Protein AF-A0A268S428-F1 (afdb_monomer_lite)

Sequence (159 aa):
MTTHYIELNVHLKQSEISHNGLRVLADALPLLRTNAPAFIDEKSDMSAYQAIVESSAYRHVHKYESRTHITETDRPMHMDEDETAPHIELYTKNRGVNKDDMYLVVIPAVLKDKAELNDYMFNHLKTLLIALFGDNIKINSFEGTNETPIEDLVGTMNI

Organism: Shouchella clausii (NCBI:txid79880)

Secondary structure (DSSP, 8-state):
-PPEEEEEEEEEEGGG--HHHHHHHHHHSHHHHHH-GGG--TT---GGGHHHHTSHHHHHHHHTGGGG---TTT--TT--GGGSS-EEEEEEEEETTEEEEEEEEEEEEEES-HHHHHIIIIIIIHHHHHHHH-TT-EEEEEEEETTS-STT-S-----

Structure (mmCIF, N/CA/C/O backbone):
data_AF-A0A268S428-F1
#
_entry.id   AF-A0A268S428-F1
#
loop_
_atom_site.group_PDB
_atom_site.id
_atom_site.type_symbol
_atom_site.label_atom_id
_atom_site.label_alt_id
_atom_site.label_comp_id
_atom_site.label_asym_id
_atom_site.label_entity_id
_atom_site.label_seq_id
_atom_site.pdbx_PDB_ins_code
_atom_site.Cartn_x
_atom_site.Cartn_y
_atom_site.Cartn_z
_atom_site.occupancy
_atom_site.B_iso_or_equiv
_atom_site.auth_seq_id
_atom_site.auth_comp_id
_atom_site.auth_asym_id
_atom_site.auth_atom_id
_atom_site.pdbx_PDB_model_num
ATOM 1 N N . MET A 1 1 ? 13.641 -2.566 -22.224 1.00 66.06 1 MET A N 1
ATOM 2 C CA . MET A 1 1 ? 12.578 -3.285 -21.491 1.00 66.06 1 MET A CA 1
ATOM 3 C C . MET A 1 1 ? 11.774 -2.219 -20.792 1.00 66.06 1 MET A C 1
ATOM 5 O O . MET A 1 1 ? 12.364 -1.496 -20.001 1.00 66.06 1 MET A O 1
ATOM 9 N N . THR A 1 2 ? 10.503 -2.093 -21.147 1.00 81.50 2 THR A N 1
ATOM 10 C CA . THR A 1 2 ? 9.572 -1.116 -20.576 1.00 81.50 2 THR A CA 1
ATOM 11 C C . THR A 1 2 ? 9.208 -1.533 -19.149 1.00 81.50 2 THR A C 1
ATOM 13 O O . THR A 1 2 ? 9.058 -2.728 -18.880 1.00 81.50 2 THR A O 1
ATOM 16 N N . THR A 1 3 ? 9.110 -0.576 -18.230 1.00 84.44 3 THR A N 1
ATOM 17 C CA . THR A 1 3 ? 8.587 -0.800 -16.878 1.00 84.44 3 THR A CA 1
ATOM 18 C C . THR A 1 3 ? 7.134 -0.353 -16.815 1.00 84.44 3 THR A C 1
ATOM 20 O O . THR A 1 3 ? 6.742 0.653 -17.409 1.00 84.44 3 THR A O 1
ATOM 23 N N . HIS A 1 4 ? 6.318 -1.132 -16.115 1.00 87.88 4 HIS A N 1
ATOM 24 C CA . HIS A 1 4 ? 4.924 -0.821 -15.849 1.00 87.88 4 HIS A CA 1
ATOM 25 C C . HIS A 1 4 ? 4.805 -0.189 -14.472 1.00 87.88 4 HIS A C 1
ATOM 27 O O . HIS A 1 4 ? 5.467 -0.627 -13.532 1.00 87.88 4 HIS A O 1
ATOM 33 N N . TYR A 1 5 ? 3.934 0.803 -14.369 1.00 88.38 5 TYR A N 1
ATOM 34 C CA . TYR A 1 5 ? 3.666 1.543 -13.150 1.00 88.38 5 TYR A CA 1
ATOM 35 C C . TYR A 1 5 ? 2.184 1.461 -12.808 1.00 88.38 5 TYR A C 1
ATOM 37 O O . TYR A 1 5 ? 1.330 1.574 -13.694 1.00 88.38 5 TYR A O 1
ATOM 45 N N . ILE A 1 6 ? 1.904 1.271 -11.522 1.00 89.56 6 ILE A N 1
ATOM 46 C CA . ILE A 1 6 ? 0.583 1.465 -10.936 1.00 89.56 6 ILE A CA 1
ATOM 47 C C . ILE A 1 6 ? 0.760 2.257 -9.648 1.00 89.56 6 ILE A C 1
ATOM 49 O O . ILE A 1 6 ? 1.599 1.908 -8.823 1.00 89.56 6 ILE A O 1
ATOM 53 N N . GLU A 1 7 ? -0.078 3.258 -9.435 1.00 89.75 7 GLU A N 1
ATOM 54 C CA . GLU A 1 7 ? -0.237 3.923 -8.144 1.00 89.75 7 GLU A CA 1
ATOM 55 C C . GLU A 1 7 ? -1.631 3.679 -7.594 1.00 89.75 7 GLU A C 1
ATOM 57 O O . GLU A 1 7 ? -2.613 3.756 -8.333 1.00 89.75 7 GLU A O 1
ATOM 62 N N . LEU A 1 8 ? -1.719 3.381 -6.295 1.00 91.31 8 LEU A N 1
ATOM 63 C CA . LEU A 1 8 ? -2.980 3.346 -5.565 1.00 91.31 8 LEU A CA 1
ATOM 64 C C . LEU A 1 8 ? -3.122 4.574 -4.675 1.00 91.31 8 LEU A C 1
ATOM 66 O O . LEU A 1 8 ? -2.327 4.777 -3.761 1.00 91.31 8 LEU A O 1
ATOM 70 N N . ASN A 1 9 ? -4.226 5.292 -4.878 1.00 91.06 9 ASN A N 1
ATOM 71 C CA . ASN A 1 9 ? -4.610 6.465 -4.104 1.00 91.06 9 ASN A CA 1
ATOM 72 C C . ASN A 1 9 ? -5.802 6.129 -3.217 1.00 91.06 9 ASN A C 1
ATOM 74 O O . ASN A 1 9 ? -6.956 6.079 -3.664 1.00 91.06 9 ASN A O 1
ATOM 78 N N . VAL A 1 10 ? -5.505 5.877 -1.943 1.00 92.06 10 VAL A N 1
ATOM 79 C CA . VAL A 1 10 ? -6.461 5.426 -0.932 1.00 92.06 10 VAL A CA 1
ATOM 80 C C . VAL A 1 10 ? -6.900 6.613 -0.092 1.00 92.06 10 VAL A C 1
ATOM 82 O O . VAL A 1 10 ? -6.120 7.194 0.656 1.00 92.06 10 VAL A O 1
ATOM 85 N N . HIS A 1 11 ? -8.176 6.962 -0.196 1.00 90.44 11 HIS A N 1
ATOM 86 C CA . HIS A 1 11 ? -8.752 8.060 0.564 1.00 90.44 11 HIS A CA 1
ATOM 87 C C . HIS A 1 11 ? -9.398 7.519 1.833 1.00 90.44 11 HIS A C 1
ATOM 89 O O . HIS A 1 11 ? -10.365 6.752 1.773 1.00 90.44 11 HIS A O 1
ATOM 95 N N . LEU A 1 12 ? -8.893 7.966 2.975 1.00 89.81 12 LEU A N 1
ATOM 96 C CA . LEU A 1 12 ? -9.336 7.552 4.294 1.00 89.81 12 LEU A CA 1
ATOM 97 C C . LEU A 1 12 ? -9.894 8.770 5.041 1.00 89.81 12 LEU A C 1
ATOM 99 O O . LEU A 1 12 ? -9.258 9.820 5.074 1.00 89.81 12 LEU A O 1
ATOM 103 N N . LYS A 1 13 ? -11.082 8.672 5.648 1.00 86.12 13 LYS A N 1
ATOM 104 C CA . LYS A 1 13 ? -11.610 9.782 6.462 1.00 86.12 13 LYS A CA 1
ATOM 105 C C . LYS A 1 13 ? -10.897 9.818 7.803 1.00 86.12 13 LYS A C 1
ATOM 107 O O . LYS A 1 13 ? -10.913 8.816 8.507 1.00 86.12 13 LYS A O 1
ATOM 112 N N . GLN A 1 14 ? -10.353 10.965 8.198 1.00 82.44 14 GLN A N 1
ATOM 113 C CA . GLN A 1 14 ? -9.562 11.072 9.427 1.00 82.44 14 GLN A CA 1
ATOM 114 C C . GLN A 1 14 ? -10.316 10.572 10.673 1.00 82.44 14 GLN A C 1
ATOM 116 O O . GLN A 1 14 ? -9.731 9.910 11.524 1.00 82.44 14 GLN A O 1
ATOM 121 N N . SER A 1 15 ? -11.625 10.824 10.750 1.00 80.31 15 SER A N 1
ATOM 122 C CA . SER A 1 15 ? -12.489 10.396 11.859 1.00 80.31 15 SER A CA 1
ATOM 123 C C . SER A 1 15 ? -12.754 8.887 11.931 1.00 80.31 15 SER A C 1
ATOM 125 O O . SER A 1 15 ? -13.163 8.397 12.980 1.00 80.31 15 SER A O 1
ATOM 127 N N . GLU A 1 16 ? -12.549 8.154 10.836 1.00 79.75 16 GLU A N 1
ATOM 128 C CA . GLU A 1 16 ? -12.833 6.716 10.718 1.00 79.75 16 GLU A CA 1
ATOM 129 C C . GLU A 1 16 ? -11.545 5.875 10.745 1.00 79.75 16 GLU A C 1
ATOM 131 O O . GLU A 1 16 ? -11.598 4.646 10.730 1.00 79.75 16 GLU A O 1
ATOM 136 N N . ILE A 1 17 ? -10.376 6.522 10.796 1.00 80.69 17 ILE A N 1
ATOM 137 C CA . ILE A 1 17 ? -9.082 5.848 10.732 1.00 80.69 17 ILE A CA 1
ATOM 138 C C . ILE A 1 17 ? -8.620 5.418 12.112 1.00 80.69 17 ILE A C 1
ATOM 140 O O . ILE A 1 17 ? -8.519 6.202 13.053 1.00 80.69 17 ILE A O 1
ATOM 144 N N . SER A 1 18 ? -8.216 4.156 12.192 1.00 82.69 18 SER A N 1
ATOM 145 C CA . SER A 1 18 ? -7.409 3.672 13.297 1.00 82.69 18 SER A CA 1
ATOM 146 C C . SER A 1 18 ? -5.930 3.961 13.028 1.00 82.69 18 SER A C 1
ATOM 148 O O . SER A 1 18 ? -5.374 3.464 12.045 1.00 82.69 18 SER A O 1
ATOM 150 N N . HIS A 1 19 ? -5.260 4.688 13.932 1.00 84.31 19 HIS A N 1
ATOM 151 C CA . HIS A 1 19 ? -3.794 4.831 13.907 1.00 84.31 19 HIS A CA 1
ATOM 152 C C . HIS A 1 19 ? -3.078 3.468 13.898 1.00 84.31 19 HIS A C 1
ATOM 154 O O . HIS A 1 19 ? -1.992 3.339 13.341 1.00 84.31 19 HIS A O 1
ATOM 160 N N . ASN A 1 20 ? -3.710 2.422 14.439 1.00 89.38 20 ASN A N 1
ATOM 161 C CA . ASN A 1 20 ? -3.165 1.064 14.437 1.00 89.38 20 ASN A CA 1
ATOM 162 C C . ASN A 1 20 ? -3.222 0.454 13.039 1.00 89.38 20 ASN A C 1
ATOM 164 O O . ASN A 1 20 ? -2.267 -0.192 12.634 1.00 89.38 20 ASN A O 1
ATOM 168 N N . GLY A 1 21 ? -4.288 0.712 12.275 1.00 92.00 21 GLY A N 1
ATOM 169 C CA . GLY A 1 21 ? -4.375 0.296 10.875 1.00 92.00 21 GLY A CA 1
ATOM 170 C C . GLY A 1 21 ? -3.282 0.943 10.022 1.00 92.00 21 GLY A C 1
ATOM 171 O O . GLY A 1 21 ? -2.596 0.249 9.273 1.00 92.00 21 GLY A O 1
ATOM 172 N N . LEU A 1 22 ? -3.045 2.250 10.204 1.00 91.62 22 LEU A N 1
ATOM 173 C CA . LEU A 1 22 ? -1.927 2.954 9.558 1.00 91.62 22 LEU A CA 1
ATOM 174 C C . LEU A 1 22 ? -0.570 2.385 9.981 1.00 91.62 22 LEU A C 1
ATOM 176 O O . LEU A 1 22 ? 0.310 2.203 9.143 1.00 91.62 22 LEU A O 1
ATOM 180 N N . ARG A 1 23 ? -0.409 2.042 11.261 1.00 91.81 23 ARG A N 1
ATOM 181 C CA . ARG A 1 23 ? 0.801 1.390 11.759 1.00 91.81 23 ARG A CA 1
ATOM 182 C C . ARG A 1 23 ? 1.026 0.017 11.129 1.00 91.81 23 ARG A C 1
ATOM 184 O O . ARG A 1 23 ? 2.139 -0.218 10.677 1.00 91.81 23 ARG A O 1
ATOM 191 N N . VAL A 1 24 ? 0.011 -0.855 11.054 1.00 94.00 24 VAL A N 1
ATOM 192 C CA . VAL A 1 24 ? 0.142 -2.164 10.379 1.00 94.00 24 VAL A CA 1
ATOM 193 C C . VAL A 1 24 ? 0.532 -1.968 8.919 1.00 94.00 24 VAL A C 1
ATOM 195 O O . VAL A 1 24 ? 1.395 -2.681 8.415 1.00 94.00 24 VAL A O 1
ATOM 198 N N . LEU A 1 25 ? -0.084 -1.002 8.231 1.00 95.12 25 LEU A N 1
ATOM 199 C CA . LEU A 1 25 ? 0.276 -0.699 6.849 1.00 95.12 25 LEU A CA 1
ATOM 200 C C . LEU A 1 25 ? 1.740 -0.259 6.740 1.00 95.12 25 LEU A C 1
ATOM 202 O O . LEU A 1 25 ? 2.448 -0.732 5.860 1.00 95.12 25 LEU A O 1
ATOM 206 N N . ALA A 1 26 ? 2.208 0.593 7.651 1.00 93.56 26 ALA A N 1
ATOM 207 C CA . ALA A 1 26 ? 3.594 1.045 7.688 1.00 93.56 26 ALA A CA 1
ATOM 208 C C . ALA A 1 26 ? 4.586 -0.045 8.139 1.00 93.56 26 ALA A C 1
ATOM 210 O O . ALA A 1 26 ? 5.753 0.012 7.772 1.00 93.56 26 ALA A O 1
ATOM 211 N N . ASP A 1 27 ? 4.146 -1.040 8.915 1.00 93.06 27 ASP A N 1
ATOM 212 C CA . ASP A 1 27 ? 4.926 -2.253 9.191 1.00 93.06 27 ASP A CA 1
ATOM 213 C C . ASP A 1 27 ? 5.034 -3.134 7.935 1.00 93.06 27 ASP A C 1
ATOM 215 O O . ASP A 1 27 ? 6.082 -3.727 7.695 1.00 93.06 27 ASP A O 1
ATOM 219 N N . ALA A 1 28 ? 3.982 -3.198 7.109 1.00 95.19 28 ALA A N 1
ATOM 220 C CA . ALA A 1 28 ? 4.001 -3.910 5.829 1.00 95.19 28 ALA A CA 1
ATOM 221 C C . ALA A 1 28 ? 4.791 -3.169 4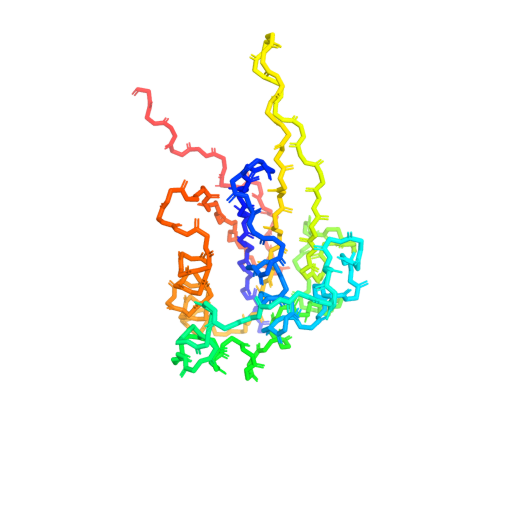.735 1.00 95.19 28 ALA A C 1
ATOM 223 O O . ALA A 1 28 ? 5.352 -3.816 3.855 1.00 95.19 28 ALA A O 1
ATOM 224 N N . LEU A 1 29 ? 4.825 -1.834 4.784 1.00 95.06 29 LEU A N 1
ATOM 225 C CA . LEU A 1 29 ? 5.508 -0.942 3.844 1.00 95.06 29 LEU A CA 1
ATOM 226 C C . LEU A 1 29 ? 6.440 0.011 4.613 1.00 95.06 29 LEU A C 1
ATOM 228 O O . LEU A 1 29 ? 6.066 1.158 4.868 1.00 95.06 29 LEU A O 1
ATOM 232 N N . PRO A 1 30 ? 7.656 -0.423 4.989 1.00 91.81 30 PRO A N 1
ATOM 233 C CA . PRO A 1 30 ? 8.533 0.336 5.884 1.00 91.81 30 PRO A CA 1
ATOM 234 C C . PRO A 1 30 ? 8.871 1.757 5.413 1.00 91.81 30 PRO A C 1
ATOM 236 O O . PRO A 1 30 ? 9.035 2.650 6.243 1.00 91.81 30 PRO A O 1
ATOM 239 N N . LEU A 1 31 ? 8.925 2.010 4.100 1.00 91.19 31 LEU A N 1
ATOM 240 C CA . LEU A 1 31 ? 9.129 3.364 3.568 1.00 91.19 31 LEU A CA 1
ATOM 241 C C . LEU A 1 31 ? 8.006 4.334 3.951 1.00 91.19 31 LEU A C 1
ATOM 243 O O . LEU A 1 31 ? 8.281 5.503 4.214 1.00 91.19 31 LEU A O 1
ATOM 247 N N . LEU A 1 32 ? 6.772 3.846 4.100 1.00 91.31 32 LEU A N 1
ATOM 248 C CA . LEU A 1 32 ? 5.662 4.652 4.603 1.00 91.31 32 LEU A CA 1
ATOM 249 C C . LEU A 1 32 ? 5.949 5.155 6.025 1.00 91.31 32 LEU A C 1
ATOM 251 O O . LEU A 1 32 ? 5.588 6.279 6.364 1.00 91.31 32 LEU A O 1
ATOM 255 N N . ARG A 1 33 ? 6.650 4.363 6.852 1.00 88.94 33 ARG A N 1
ATOM 256 C CA . ARG A 1 33 ? 7.077 4.795 8.191 1.00 88.94 33 ARG A CA 1
ATOM 257 C C . ARG A 1 33 ? 8.091 5.924 8.144 1.00 88.94 33 ARG A C 1
ATOM 259 O O . ARG A 1 33 ? 7.993 6.855 8.939 1.00 88.94 33 ARG A O 1
ATOM 266 N N . THR A 1 34 ? 9.046 5.836 7.228 1.00 88.38 34 THR A N 1
ATOM 267 C CA . THR A 1 34 ? 10.067 6.870 7.045 1.00 88.38 34 THR A CA 1
ATOM 268 C C . THR A 1 34 ? 9.462 8.168 6.511 1.00 88.38 34 THR A C 1
ATOM 270 O O . THR A 1 34 ? 9.839 9.242 6.972 1.00 88.38 34 THR A O 1
ATOM 273 N N . ASN A 1 35 ? 8.498 8.073 5.593 1.00 88.38 35 ASN A N 1
ATOM 274 C CA . ASN A 1 35 ? 7.932 9.232 4.900 1.00 88.38 35 ASN A CA 1
ATOM 275 C C . ASN A 1 35 ? 6.751 9.873 5.643 1.00 88.38 35 ASN A C 1
ATOM 277 O O . ASN A 1 35 ? 6.492 11.062 5.479 1.00 88.38 35 ASN A O 1
ATOM 281 N N . ALA A 1 36 ? 6.050 9.115 6.490 1.00 85.50 36 ALA A N 1
ATOM 282 C CA . ALA A 1 36 ? 4.889 9.584 7.244 1.00 85.50 36 ALA A CA 1
ATOM 283 C C . ALA A 1 36 ? 4.989 9.297 8.763 1.00 85.50 36 ALA A C 1
ATOM 285 O O . ALA A 1 36 ? 4.024 8.812 9.363 1.00 85.50 36 ALA A O 1
ATOM 286 N N . PRO A 1 37 ? 6.111 9.624 9.441 1.00 85.31 37 PRO A N 1
ATOM 287 C CA . PRO A 1 37 ? 6.321 9.258 10.845 1.00 85.31 37 PRO A CA 1
ATOM 288 C C . PRO A 1 37 ? 5.312 9.925 11.790 1.00 85.31 37 PRO A C 1
ATOM 290 O O . PRO A 1 37 ? 4.950 9.355 12.814 1.00 85.31 37 PRO A O 1
ATOM 293 N N . ALA A 1 38 ? 4.810 11.112 11.432 1.00 84.38 38 ALA A N 1
ATOM 294 C CA . ALA A 1 38 ? 3.834 11.856 12.229 1.00 84.38 38 ALA A CA 1
ATOM 295 C C . ALA A 1 38 ? 2.465 11.158 12.351 1.00 84.38 38 ALA A C 1
ATOM 297 O O . ALA A 1 38 ? 1.679 11.509 13.228 1.00 84.38 38 ALA A O 1
ATOM 298 N N . PHE A 1 39 ? 2.177 10.180 11.487 1.00 79.06 39 PHE A N 1
ATOM 299 C CA . PHE A 1 39 ? 0.890 9.482 11.423 1.00 79.06 39 PHE A CA 1
ATOM 300 C C . PHE A 1 39 ? 0.907 8.118 12.129 1.00 79.06 39 PHE A C 1
ATOM 302 O O . PHE A 1 39 ? -0.105 7.414 12.140 1.00 79.06 39 PHE A O 1
ATOM 309 N N . ILE A 1 40 ? 2.048 7.729 12.711 1.00 82.19 40 ILE A N 1
ATOM 310 C CA . ILE A 1 40 ? 2.273 6.395 13.268 1.00 82.19 40 ILE A CA 1
ATOM 311 C C . ILE A 1 40 ? 2.514 6.506 14.772 1.00 82.19 40 ILE A C 1
ATOM 313 O O . ILE A 1 40 ? 3.500 7.085 15.220 1.00 82.19 40 ILE A O 1
ATOM 317 N N . ASP A 1 41 ? 1.623 5.904 15.558 1.00 78.50 41 ASP A N 1
ATOM 318 C CA . ASP A 1 41 ? 1.784 5.788 17.008 1.00 78.50 41 ASP A CA 1
ATOM 319 C C . ASP A 1 41 ? 2.424 4.439 17.375 1.00 78.50 41 ASP A C 1
ATOM 321 O O . ASP A 1 41 ? 1.791 3.384 17.301 1.00 78.50 41 ASP A O 1
ATOM 325 N N . GLU A 1 42 ? 3.688 4.461 17.800 1.00 71.56 42 GLU A N 1
ATOM 326 C CA . GLU A 1 42 ? 4.446 3.255 18.161 1.00 71.56 42 GLU A CA 1
ATOM 327 C C . GLU A 1 42 ? 3.962 2.567 19.451 1.00 71.56 42 GLU A C 1
ATOM 329 O O . GLU A 1 42 ? 4.329 1.415 19.713 1.00 71.56 42 GLU A O 1
ATOM 334 N N . LYS A 1 43 ? 3.136 3.235 20.267 1.00 76.12 43 LYS A N 1
ATOM 335 C CA . LYS A 1 43 ? 2.723 2.746 21.596 1.00 76.12 43 LYS A CA 1
ATOM 336 C C . LYS A 1 43 ? 1.363 2.052 21.615 1.00 76.12 43 LYS A C 1
ATOM 338 O O . LYS A 1 43 ? 0.872 1.704 22.687 1.00 76.12 43 LYS A O 1
ATOM 343 N N . SER A 1 44 ? 0.752 1.841 20.457 1.00 75.62 44 SER A N 1
ATOM 344 C CA . SER A 1 44 ? -0.616 1.343 20.379 1.00 75.62 44 SER A CA 1
ATOM 345 C C . SER A 1 44 ? -0.770 -0.183 20.505 1.00 75.62 44 SER A C 1
ATOM 347 O O . SER A 1 44 ? 0.143 -0.942 20.173 1.00 75.62 44 SER A O 1
ATOM 349 N N . ASP A 1 45 ? -1.940 -0.632 20.988 1.00 82.75 45 ASP A N 1
ATOM 350 C CA . ASP A 1 45 ? -2.312 -2.055 21.084 1.00 82.75 45 ASP A CA 1
ATOM 351 C C . ASP A 1 45 ? -2.722 -2.628 19.716 1.00 82.75 45 ASP A C 1
ATOM 353 O O . ASP A 1 45 ? -3.703 -2.204 19.104 1.00 82.75 45 ASP A O 1
ATOM 357 N N . MET A 1 46 ? -1.979 -3.633 19.254 1.00 86.56 46 MET A N 1
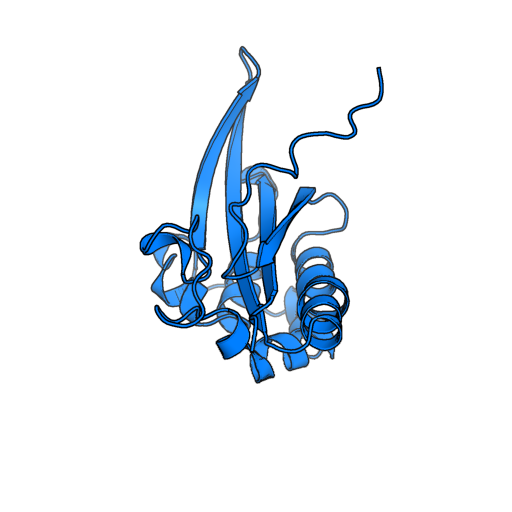ATOM 358 C CA . MET A 1 46 ? -2.134 -4.250 17.934 1.00 86.56 46 MET A CA 1
ATOM 359 C C . MET A 1 46 ? -2.930 -5.561 17.964 1.00 86.56 46 MET A C 1
ATOM 361 O O . MET A 1 46 ? -3.081 -6.201 16.924 1.00 86.56 46 MET A O 1
ATOM 365 N N . SER A 1 47 ? -3.453 -5.967 19.126 1.00 88.69 47 SER A N 1
ATOM 366 C CA . SER A 1 47 ? -4.157 -7.244 19.312 1.00 88.69 47 SER A CA 1
ATOM 367 C C . SER A 1 47 ? -5.295 -7.463 18.302 1.00 88.69 47 SER A C 1
ATOM 369 O O . SER A 1 47 ? -5.408 -8.540 17.716 1.00 88.69 47 SER A O 1
ATOM 371 N N . ALA A 1 48 ? -6.073 -6.417 18.003 1.00 88.56 48 ALA A N 1
ATOM 372 C CA . ALA A 1 48 ? -7.168 -6.457 17.029 1.00 88.56 48 ALA A CA 1
ATOM 373 C C . ALA A 1 48 ? -6.721 -6.731 15.576 1.00 88.56 48 ALA A C 1
ATOM 375 O O . ALA A 1 48 ? -7.539 -7.127 14.749 1.00 88.56 48 ALA A O 1
ATOM 376 N N . TYR A 1 49 ? -5.435 -6.547 15.260 1.00 93.19 49 TYR A N 1
ATOM 377 C CA . TYR A 1 49 ? -4.880 -6.676 13.910 1.00 93.19 49 TYR A CA 1
ATOM 378 C C . TYR A 1 49 ? -4.068 -7.956 13.704 1.00 93.19 49 TYR A C 1
ATOM 380 O O . TYR A 1 49 ? -3.578 -8.198 12.600 1.00 93.19 49 TYR A O 1
ATOM 388 N N . GLN A 1 50 ? -3.930 -8.803 14.727 1.00 94.38 50 GLN A N 1
ATOM 389 C CA . GLN A 1 50 ? -3.068 -9.982 14.658 1.00 94.38 50 GLN A CA 1
ATOM 390 C C . GLN A 1 50 ? -3.443 -10.925 13.502 1.00 94.38 50 GLN A C 1
ATOM 392 O O . GLN A 1 50 ? -2.571 -11.360 12.752 1.00 94.38 50 GLN A O 1
ATOM 397 N N . ALA A 1 51 ? -4.740 -11.155 13.279 1.00 96.12 51 ALA A N 1
ATOM 398 C CA . ALA A 1 51 ? -5.216 -11.964 12.154 1.00 96.12 51 ALA A CA 1
ATOM 399 C C . ALA A 1 51 ? -4.826 -11.374 10.782 1.00 96.12 51 ALA A C 1
ATOM 401 O O . ALA A 1 51 ? -4.577 -12.117 9.833 1.00 96.12 51 ALA A O 1
ATOM 402 N N . ILE A 1 52 ? -4.740 -10.044 10.676 1.00 96.56 52 ILE A N 1
ATOM 403 C CA . ILE A 1 52 ? -4.332 -9.351 9.448 1.00 96.56 52 ILE A CA 1
ATOM 404 C C . ILE A 1 52 ? -2.825 -9.505 9.239 1.00 96.56 52 ILE A C 1
ATOM 406 O O . ILE A 1 52 ? -2.407 -9.869 8.142 1.00 96.56 52 ILE A O 1
ATOM 410 N N . VAL A 1 53 ? -2.015 -9.313 10.283 1.00 95.62 53 VAL A N 1
ATOM 411 C CA . VAL A 1 53 ? -0.550 -9.499 10.234 1.00 95.62 53 VAL A CA 1
ATOM 412 C C . VAL A 1 53 ? -0.178 -10.943 9.868 1.00 95.62 53 VAL A C 1
ATOM 414 O O . VAL A 1 53 ? 0.797 -11.201 9.160 1.00 95.62 53 VAL A O 1
ATOM 417 N N . GLU A 1 54 ? -0.980 -11.914 10.297 1.00 95.19 54 GLU A N 1
ATOM 418 C CA . GLU A 1 54 ? -0.776 -13.326 9.971 1.00 95.19 54 GLU A CA 1
ATOM 419 C C . GLU A 1 54 ? -1.287 -13.721 8.571 1.00 95.19 54 GLU A C 1
ATOM 421 O O . GLU A 1 54 ? -0.978 -14.822 8.104 1.00 95.19 54 GLU A O 1
ATOM 426 N N . SER A 1 55 ? -2.013 -12.836 7.881 1.00 97.25 55 SER A N 1
ATOM 427 C CA . SER A 1 55 ? -2.619 -13.113 6.575 1.00 97.25 55 SER A CA 1
ATOM 428 C C . SER A 1 55 ? -1.593 -13.278 5.446 1.00 97.25 55 SER A C 1
ATOM 430 O O . SER A 1 55 ? -0.482 -12.741 5.472 1.00 97.25 55 SER A O 1
ATOM 432 N N . SER A 1 56 ? -1.985 -14.006 4.396 1.00 96.94 56 SER A N 1
ATOM 433 C CA . SER A 1 56 ? -1.167 -14.165 3.186 1.00 96.94 56 SER A CA 1
ATOM 434 C C . SER A 1 56 ? -0.930 -12.836 2.466 1.00 96.94 56 SER A C 1
ATOM 436 O O . SER A 1 56 ? 0.173 -12.611 1.975 1.00 96.94 56 SER A O 1
ATOM 438 N N . ALA A 1 57 ? -1.933 -11.952 2.440 1.00 96.56 57 ALA A N 1
ATOM 439 C CA . ALA A 1 57 ? -1.835 -10.630 1.832 1.00 96.56 57 ALA A CA 1
ATOM 440 C C . ALA A 1 57 ? -0.762 -9.779 2.522 1.00 96.56 57 ALA A C 1
ATOM 442 O O . ALA A 1 57 ? 0.149 -9.304 1.849 1.00 96.56 57 ALA A O 1
ATOM 443 N N . TYR A 1 58 ? -0.803 -9.674 3.857 1.00 97.62 58 TYR A N 1
ATOM 444 C CA . TYR A 1 58 ? 0.210 -8.945 4.626 1.00 97.62 58 TYR A CA 1
ATOM 445 C C . TYR A 1 58 ? 1.617 -9.484 4.357 1.00 97.62 58 TYR A C 1
ATOM 447 O O . TYR A 1 58 ? 2.520 -8.732 3.997 1.00 97.62 58 TYR A O 1
ATOM 455 N N . ARG A 1 59 ? 1.806 -10.805 4.477 1.00 97.25 59 ARG A N 1
ATOM 456 C CA . ARG A 1 59 ? 3.119 -11.435 4.271 1.00 97.25 59 ARG A CA 1
ATOM 457 C C . ARG A 1 59 ? 3.648 -11.219 2.857 1.00 97.25 59 ARG A C 1
ATOM 459 O O . ARG A 1 59 ? 4.853 -11.063 2.693 1.00 97.25 59 ARG A O 1
ATOM 466 N N . HIS A 1 60 ? 2.773 -11.232 1.851 1.00 97.38 60 HIS A N 1
ATOM 467 C CA . HIS A 1 60 ? 3.164 -10.984 0.468 1.00 97.38 60 HIS A CA 1
ATOM 468 C C . HIS A 1 60 ? 3.590 -9.525 0.270 1.00 97.38 60 HIS A C 1
ATOM 470 O O . HIS A 1 60 ? 4.670 -9.295 -0.265 1.00 97.38 60 HIS A O 1
ATOM 476 N N . VAL A 1 61 ? 2.790 -8.562 0.745 1.00 96.88 61 VAL A N 1
ATOM 477 C CA . VAL A 1 61 ? 3.129 -7.129 0.680 1.00 96.88 61 VAL A CA 1
ATOM 478 C C . VAL A 1 61 ? 4.467 -6.872 1.368 1.00 96.88 61 VAL A C 1
ATOM 480 O O . VAL A 1 61 ? 5.390 -6.389 0.729 1.00 96.88 61 VAL A O 1
ATOM 483 N N . HIS A 1 62 ? 4.619 -7.319 2.615 1.00 96.50 62 HIS A N 1
ATOM 484 C CA . HIS A 1 62 ? 5.850 -7.140 3.383 1.00 96.50 62 HIS A CA 1
ATOM 485 C C . HIS A 1 62 ? 7.073 -7.793 2.723 1.00 96.50 62 HIS A C 1
ATOM 487 O O . HIS A 1 62 ? 8.160 -7.226 2.708 1.00 96.50 62 HIS A O 1
ATOM 493 N N . LYS A 1 63 ? 6.920 -8.991 2.142 1.00 96.31 63 LYS A N 1
ATOM 494 C CA . LYS A 1 63 ? 8.025 -9.684 1.460 1.00 96.31 63 LYS A CA 1
ATOM 495 C C . LYS A 1 63 ? 8.521 -8.927 0.224 1.00 96.31 63 LYS A C 1
ATOM 497 O O . LYS A 1 63 ? 9.700 -9.036 -0.108 1.00 96.31 63 LYS A O 1
ATOM 502 N N . TYR A 1 64 ? 7.631 -8.226 -0.471 1.00 94.44 64 TYR A N 1
ATOM 503 C CA . TYR A 1 64 ? 7.937 -7.542 -1.725 1.00 94.44 64 TYR A CA 1
ATOM 504 C C . TYR A 1 64 ? 7.741 -6.025 -1.628 1.00 94.44 64 TYR A C 1
ATOM 506 O O . TYR A 1 64 ? 7.464 -5.380 -2.636 1.00 94.44 64 TYR A O 1
ATOM 514 N N . GLU A 1 65 ? 7.913 -5.458 -0.432 1.00 92.00 65 GLU A N 1
ATOM 515 C CA . GLU A 1 65 ? 7.720 -4.027 -0.164 1.00 92.00 65 GLU A CA 1
ATOM 516 C C . GLU A 1 65 ? 8.602 -3.145 -1.055 1.00 92.00 65 GLU A C 1
ATOM 518 O O . GLU A 1 65 ? 8.152 -2.105 -1.534 1.00 92.00 65 GLU A O 1
ATOM 523 N N . SER A 1 66 ? 9.796 -3.633 -1.408 1.00 88.88 66 SER A N 1
ATOM 524 C CA . SER A 1 66 ? 10.748 -2.944 -2.281 1.00 88.88 66 SER A CA 1
ATOM 525 C C . SER A 1 66 ? 10.197 -2.621 -3.673 1.00 88.88 66 SER A C 1
ATOM 527 O O . SER A 1 66 ? 10.730 -1.744 -4.344 1.00 88.88 66 SER A O 1
ATOM 529 N N . ARG A 1 67 ? 9.103 -3.267 -4.104 1.00 90.12 67 ARG A N 1
ATOM 530 C CA . ARG A 1 67 ? 8.374 -2.930 -5.343 1.00 90.12 67 ARG A CA 1
ATOM 531 C C . ARG A 1 67 ? 7.747 -1.540 -5.309 1.00 90.12 67 ARG A C 1
ATOM 533 O O . ARG A 1 67 ? 7.428 -0.997 -6.362 1.00 90.12 67 ARG A O 1
ATOM 540 N N . THR A 1 68 ? 7.552 -1.001 -4.110 1.00 89.06 68 THR A N 1
ATOM 541 C CA . THR A 1 68 ? 7.017 0.343 -3.881 1.00 89.06 68 THR A CA 1
ATOM 542 C C . THR A 1 68 ? 8.098 1.419 -3.814 1.00 89.06 68 THR A C 1
ATOM 544 O O . THR A 1 68 ? 7.782 2.595 -3.695 1.00 89.06 68 THR A O 1
ATOM 547 N N . HIS A 1 69 ? 9.372 1.034 -3.933 1.00 89.25 69 HIS A N 1
ATOM 548 C CA . HIS A 1 69 ? 10.493 1.958 -4.028 1.00 89.25 69 HIS A CA 1
ATOM 549 C C . HIS A 1 69 ? 10.886 2.142 -5.494 1.00 89.25 69 HIS A C 1
ATOM 551 O O . HIS A 1 69 ? 11.516 1.272 -6.099 1.00 89.25 69 HIS A O 1
ATOM 557 N N . ILE A 1 70 ? 10.510 3.278 -6.073 1.00 86.56 70 ILE A N 1
ATOM 558 C CA . ILE A 1 70 ? 10.789 3.580 -7.474 1.00 86.56 70 ILE A CA 1
ATOM 559 C C . ILE A 1 70 ? 12.158 4.243 -7.584 1.00 86.56 70 ILE A C 1
ATOM 561 O O . ILE A 1 70 ? 12.419 5.282 -6.986 1.00 86.56 70 ILE A O 1
ATOM 565 N N . THR A 1 71 ? 13.042 3.637 -8.373 1.00 82.56 71 THR A N 1
ATOM 566 C CA . THR A 1 71 ? 14.347 4.225 -8.691 1.00 82.56 71 THR A CA 1
ATOM 567 C C . THR A 1 71 ? 14.221 5.245 -9.821 1.00 82.56 71 THR A C 1
ATOM 569 O O . THR A 1 71 ? 13.316 5.146 -10.649 1.00 82.56 71 THR A O 1
ATOM 572 N N . GLU A 1 72 ? 15.177 6.172 -9.938 1.00 75.62 72 GLU A N 1
ATOM 573 C CA . GLU A 1 72 ? 15.220 7.140 -11.049 1.00 75.62 72 GLU A CA 1
ATOM 574 C C . GLU A 1 72 ? 15.135 6.477 -12.434 1.00 75.62 72 GLU A C 1
ATOM 576 O O . GLU A 1 72 ? 14.538 7.036 -13.350 1.00 75.62 72 GLU A O 1
ATOM 581 N N . THR A 1 73 ? 15.705 5.276 -12.593 1.00 76.69 73 THR A N 1
ATOM 582 C CA . THR A 1 73 ? 15.711 4.539 -13.867 1.00 76.69 73 THR A CA 1
ATOM 583 C C . THR A 1 73 ? 14.389 3.857 -14.195 1.00 76.69 73 THR A C 1
ATOM 585 O O . THR A 1 73 ? 14.111 3.595 -15.365 1.00 76.69 73 THR A O 1
ATOM 588 N N . ASP A 1 74 ? 13.595 3.547 -13.172 1.00 77.88 74 ASP A N 1
ATOM 589 C CA . ASP A 1 74 ? 12.307 2.866 -13.304 1.00 77.88 74 ASP A CA 1
ATOM 590 C C . ASP A 1 74 ? 11.128 3.852 -13.266 1.00 77.88 74 ASP A C 1
ATOM 592 O O . ASP A 1 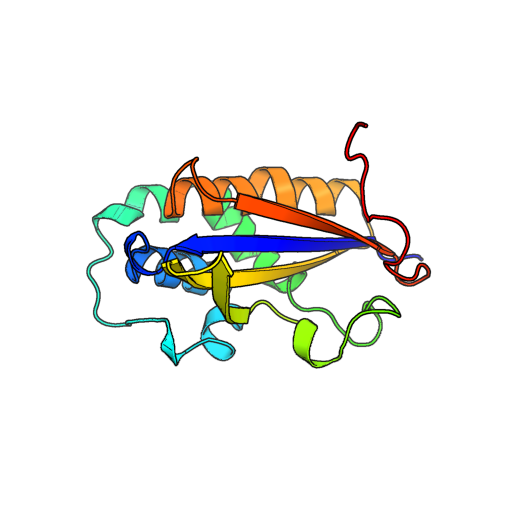74 ? 9.994 3.472 -13.576 1.00 77.88 74 ASP A O 1
ATOM 596 N N . ARG A 1 75 ? 11.409 5.111 -12.905 1.00 75.75 75 ARG A N 1
ATOM 597 C CA . ARG A 1 75 ? 10.443 6.189 -12.734 1.00 75.75 75 ARG A CA 1
ATOM 598 C C . ARG A 1 75 ? 9.726 6.528 -14.045 1.00 75.75 75 ARG A C 1
ATOM 600 O O . ARG A 1 75 ? 10.381 6.783 -15.060 1.00 75.75 75 ARG A O 1
ATOM 607 N N . PRO A 1 76 ? 8.387 6.585 -14.037 1.00 74.50 76 PRO A N 1
ATOM 608 C CA . PRO A 1 76 ? 7.638 7.117 -15.160 1.00 74.50 76 PRO A CA 1
ATOM 609 C C . PRO A 1 76 ? 7.951 8.587 -15.444 1.00 74.50 76 PRO A C 1
ATOM 611 O O . PRO A 1 76 ? 8.129 9.374 -14.525 1.00 74.50 76 PRO A O 1
ATOM 614 N N . MET A 1 77 ? 7.967 8.988 -16.718 1.00 72.38 77 MET A N 1
ATOM 615 C CA . MET A 1 77 ? 8.374 10.349 -17.116 1.00 72.38 77 MET A CA 1
ATOM 616 C C . MET A 1 77 ? 7.533 11.487 -16.513 1.00 72.38 77 MET A C 1
ATOM 618 O O . MET A 1 77 ? 7.987 12.625 -16.499 1.00 72.38 77 MET A O 1
ATOM 622 N N . HIS A 1 78 ? 6.308 11.200 -16.082 1.00 68.25 78 HIS A N 1
ATOM 623 C CA . HIS A 1 78 ? 5.358 12.173 -15.536 1.00 68.25 78 HIS A CA 1
ATOM 624 C C . HIS A 1 78 ? 5.367 12.234 -14.002 1.00 68.25 78 HIS A C 1
ATOM 626 O O . HIS A 1 78 ? 4.591 12.993 -13.441 1.00 68.25 78 HIS A O 1
ATOM 632 N N . MET A 1 79 ? 6.159 11.384 -13.349 1.00 73.69 79 MET A N 1
ATOM 633 C CA . MET A 1 79 ? 6.166 11.228 -11.901 1.00 73.69 79 MET A CA 1
ATOM 634 C C . MET A 1 79 ? 7.195 12.171 -11.275 1.00 73.69 79 MET A C 1
ATOM 636 O O . MET A 1 79 ? 8.377 12.146 -11.656 1.00 73.69 79 MET A O 1
ATOM 640 N N . ASP A 1 80 ? 6.766 12.967 -10.299 1.00 70.38 80 ASP A N 1
ATOM 641 C CA . ASP A 1 80 ? 7.663 13.874 -9.582 1.00 70.38 80 ASP A CA 1
ATOM 642 C C . ASP A 1 80 ? 8.633 13.083 -8.674 1.00 70.38 80 ASP A C 1
ATOM 644 O O . ASP A 1 80 ? 8.462 11.890 -8.410 1.00 70.38 80 ASP A O 1
ATOM 648 N N . GLU A 1 81 ? 9.759 13.692 -8.280 1.00 67.44 81 GLU A N 1
ATOM 649 C CA . GLU A 1 81 ? 10.811 12.979 -7.524 1.00 67.44 81 GLU A CA 1
ATOM 650 C C . GLU A 1 81 ? 10.349 12.547 -6.125 1.00 67.44 81 GLU A C 1
ATOM 652 O O . GLU A 1 81 ? 10.780 11.510 -5.613 1.00 67.44 81 GLU A O 1
ATOM 657 N N . ASP A 1 82 ? 9.455 13.320 -5.519 1.00 67.69 82 ASP A N 1
ATOM 658 C CA . ASP A 1 82 ? 8.891 13.102 -4.190 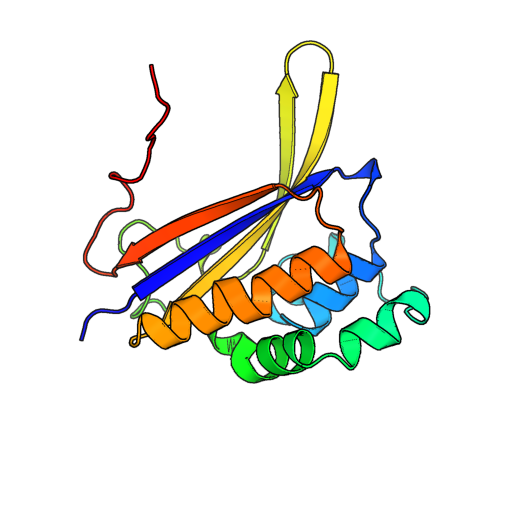1.00 67.69 82 ASP A CA 1
ATOM 659 C C . ASP A 1 82 ? 7.789 12.035 -4.155 1.00 67.69 82 ASP A C 1
ATOM 661 O O . ASP A 1 82 ? 7.513 11.476 -3.093 1.00 67.69 82 ASP A O 1
ATOM 665 N N . GLU A 1 83 ? 7.240 11.649 -5.305 1.00 74.25 83 GLU A N 1
ATOM 666 C CA . GLU A 1 83 ? 6.213 10.608 -5.390 1.00 74.25 83 GLU A CA 1
ATOM 667 C C . GLU A 1 83 ? 6.811 9.187 -5.382 1.00 74.25 83 GLU A C 1
ATOM 669 O O . GLU A 1 83 ? 6.080 8.201 -5.333 1.00 74.25 83 GLU A O 1
ATOM 674 N N . THR A 1 84 ? 8.140 9.037 -5.443 1.00 84.81 84 THR A N 1
ATOM 675 C CA . THR A 1 84 ? 8.849 7.763 -5.715 1.00 84.81 84 THR A CA 1
ATOM 676 C C . THR A 1 84 ? 8.730 6.682 -4.632 1.00 84.81 84 THR A C 1
ATOM 678 O O . THR A 1 84 ? 9.246 5.570 -4.795 1.00 84.81 84 THR A O 1
ATOM 681 N N . ALA A 1 85 ? 8.042 6.976 -3.532 1.00 89.88 85 ALA A N 1
ATOM 682 C CA . ALA A 1 85 ? 7.835 6.066 -2.419 1.00 89.88 85 ALA A CA 1
ATOM 683 C C . ALA A 1 85 ? 6.450 6.264 -1.776 1.00 89.88 85 ALA A C 1
ATOM 685 O O . ALA A 1 85 ? 5.841 7.331 -1.911 1.00 89.88 85 ALA A O 1
ATOM 686 N N . PRO A 1 86 ? 5.951 5.268 -1.018 1.00 92.88 86 PRO A N 1
ATOM 687 C CA . PRO A 1 86 ? 4.688 5.397 -0.311 1.00 92.88 86 PRO A CA 1
ATOM 688 C C . PRO A 1 86 ? 4.712 6.560 0.679 1.00 92.88 86 PRO A C 1
ATOM 690 O O . PRO A 1 86 ? 5.681 6.724 1.428 1.00 92.88 86 PRO A O 1
ATOM 693 N N . HIS A 1 87 ? 3.633 7.334 0.721 1.00 91.81 87 HIS A N 1
ATOM 694 C CA . HIS A 1 87 ? 3.503 8.485 1.613 1.00 91.81 87 HIS A CA 1
ATOM 695 C C . HIS A 1 87 ? 2.038 8.738 2.008 1.00 91.81 87 HIS A C 1
ATOM 697 O O . HIS A 1 87 ? 1.109 8.105 1.498 1.00 91.81 87 HIS A O 1
ATOM 703 N N . ILE A 1 88 ? 1.840 9.625 2.988 1.00 90.19 88 ILE A N 1
ATOM 704 C CA . ILE A 1 88 ? 0.519 10.029 3.481 1.00 90.19 88 ILE A CA 1
ATOM 705 C C . ILE A 1 88 ? 0.423 11.547 3.436 1.00 90.19 88 ILE A C 1
ATOM 707 O O . ILE A 1 88 ? 1.253 12.237 4.028 1.00 90.19 88 ILE A O 1
ATOM 711 N N . GLU A 1 89 ? -0.631 12.051 2.808 1.00 87.19 89 GLU A N 1
ATOM 712 C CA . GLU A 1 89 ? -0.921 13.477 2.723 1.00 87.19 89 GLU A CA 1
ATOM 713 C C . GLU A 1 89 ? -2.214 13.841 3.450 1.00 87.19 89 GLU A C 1
ATOM 715 O O . GLU A 1 89 ? -3.177 13.068 3.510 1.00 87.19 89 GLU A O 1
ATOM 720 N N . LEU A 1 90 ? -2.258 15.070 3.966 1.00 83.44 90 LEU A N 1
ATOM 721 C CA . LEU A 1 90 ? -3.491 15.693 4.431 1.00 83.44 90 LEU A CA 1
ATOM 722 C C . LEU A 1 90 ? -4.266 16.226 3.227 1.00 83.44 90 LEU A C 1
ATOM 724 O O . LEU A 1 90 ? -3.892 17.227 2.619 1.00 83.44 90 LEU A O 1
ATOM 728 N N . TYR A 1 91 ? -5.382 15.577 2.920 1.00 76.00 91 TYR A N 1
ATOM 729 C CA . TYR A 1 91 ? -6.282 15.970 1.849 1.00 76.00 91 TYR A CA 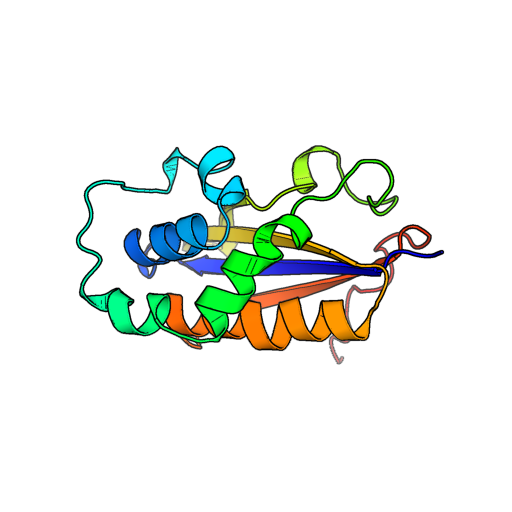1
ATOM 730 C C . TYR A 1 91 ? -7.559 16.573 2.439 1.00 76.00 91 TYR A C 1
ATOM 732 O O . TYR A 1 91 ? -8.444 15.865 2.922 1.00 76.00 91 TYR A O 1
ATOM 740 N N . THR A 1 92 ? -7.698 17.898 2.385 1.00 69.12 92 THR A N 1
ATOM 741 C CA . THR A 1 92 ? -8.957 18.550 2.767 1.00 69.12 92 THR A CA 1
ATOM 742 C C . THR A 1 92 ? -9.903 18.567 1.574 1.00 69.12 92 THR A C 1
ATOM 744 O O . THR A 1 92 ? -9.743 19.347 0.628 1.00 69.12 92 THR A O 1
ATOM 747 N N . LYS A 1 93 ? -10.950 17.741 1.624 1.00 63.72 93 LYS A N 1
ATOM 748 C CA . LYS A 1 93 ? -11.978 17.754 0.585 1.00 63.72 93 LYS A CA 1
ATOM 749 C C . LYS A 1 93 ? -12.964 18.890 0.842 1.00 63.72 93 LYS A C 1
ATOM 751 O O . LYS A 1 93 ? -13.898 18.756 1.628 1.00 63.72 93 LYS A O 1
ATOM 756 N N . ASN A 1 94 ? -12.808 20.004 0.131 1.00 55.97 94 ASN A N 1
ATOM 757 C CA . ASN A 1 94 ? -13.776 21.099 0.189 1.00 55.97 94 ASN A CA 1
ATOM 758 C C . ASN A 1 94 ? -15.030 20.755 -0.635 1.00 55.97 94 ASN A C 1
ATOM 760 O O . ASN A 1 94 ? -15.055 20.927 -1.854 1.00 55.97 94 ASN A O 1
ATOM 764 N N . ARG A 1 95 ? -16.101 20.291 0.022 1.00 53.75 95 ARG A N 1
ATOM 765 C CA . ARG A 1 95 ? -17.456 20.224 -0.560 1.00 53.75 95 ARG A CA 1
ATOM 766 C C . ARG A 1 95 ? -18.358 21.265 0.109 1.00 53.75 95 ARG A C 1
ATOM 768 O O . ARG A 1 95 ? -19.254 20.937 0.882 1.00 53.75 95 ARG A O 1
ATOM 775 N N . GLY A 1 96 ? -18.124 22.539 -0.201 1.00 62.50 96 GLY A N 1
ATOM 776 C CA . GLY A 1 96 ? -18.910 23.645 0.356 1.00 62.50 96 GLY A CA 1
ATOM 777 C C . GLY A 1 96 ? -18.639 23.864 1.849 1.00 62.50 96 GLY A C 1
ATOM 778 O O . GLY A 1 96 ? -17.502 24.125 2.226 1.00 62.50 96 GLY A O 1
ATOM 779 N N . VAL A 1 97 ? -19.681 23.798 2.689 1.00 56.09 97 VAL A N 1
ATOM 780 C CA . VAL A 1 97 ? -19.616 24.114 4.137 1.00 56.09 97 VAL A CA 1
ATOM 781 C C . VAL A 1 97 ? -19.034 22.963 4.972 1.00 56.09 97 VAL A C 1
ATOM 783 O O . VAL A 1 97 ? -18.531 23.198 6.068 1.00 56.09 97 VAL A O 1
ATOM 786 N N . ASN A 1 98 ? -19.045 21.734 4.449 1.00 53.03 98 ASN A N 1
ATOM 787 C CA . ASN A 1 98 ? -18.461 20.580 5.126 1.00 53.03 98 ASN A CA 1
ATOM 788 C C . ASN A 1 98 ? -17.029 20.371 4.632 1.00 53.03 98 ASN A C 1
ATOM 790 O O . ASN A 1 98 ? -16.797 20.085 3.452 1.00 53.03 98 ASN A O 1
ATOM 794 N N . LYS A 1 99 ? -16.080 20.538 5.554 1.00 59.16 99 LYS A N 1
ATOM 795 C CA . LYS A 1 99 ? -14.696 20.110 5.384 1.00 59.16 99 LYS A CA 1
ATOM 796 C C . LYS A 1 99 ? -14.573 18.738 6.020 1.00 59.16 99 LYS A C 1
ATOM 798 O O . LYS A 1 99 ? -14.646 18.626 7.239 1.00 59.16 99 LYS A O 1
ATOM 803 N N . ASP A 1 100 ? -14.424 17.724 5.182 1.00 66.44 100 ASP A N 1
ATOM 804 C CA . ASP A 1 100 ? -14.002 16.414 5.652 1.00 66.44 100 ASP A CA 1
ATOM 805 C C . ASP A 1 100 ? -12.482 16.370 5.510 1.00 66.44 100 ASP A C 1
ATOM 807 O O . ASP A 1 100 ? -11.957 16.378 4.389 1.00 66.44 100 ASP A O 1
ATOM 811 N N . ASP A 1 101 ? -11.783 16.368 6.642 1.00 79.25 101 ASP A N 1
ATOM 812 C CA . ASP A 1 101 ? -10.350 16.107 6.660 1.00 79.25 101 ASP A CA 1
ATOM 813 C C . ASP A 1 101 ? -10.130 14.625 6.347 1.00 79.25 101 ASP A C 1
ATOM 815 O O . ASP A 1 101 ? -10.668 13.717 6.996 1.00 79.25 101 ASP A O 1
ATOM 819 N N . MET A 1 102 ? -9.382 14.377 5.278 1.00 85.12 102 MET A N 1
ATOM 820 C CA . MET A 1 102 ? -9.049 13.043 4.810 1.00 85.12 102 MET A CA 1
ATOM 821 C C . MET A 1 102 ? -7.538 12.864 4.820 1.00 85.12 102 MET A C 1
ATOM 823 O O . MET A 1 102 ? -6.778 13.812 4.632 1.00 85.12 102 MET A O 1
ATOM 827 N N . TYR A 1 103 ? -7.107 11.624 4.996 1.00 88.38 103 TYR A N 1
ATOM 828 C CA . TYR A 1 103 ? -5.766 11.212 4.625 1.00 88.38 103 TYR A CA 1
ATOM 829 C C . TYR A 1 103 ? -5.813 10.595 3.233 1.00 88.38 103 TYR A C 1
ATOM 831 O O . TYR A 1 103 ? -6.687 9.773 2.936 1.00 88.38 103 TYR A O 1
ATOM 839 N N . LEU A 1 104 ? -4.878 11.004 2.386 1.00 90.38 104 LEU A N 1
ATOM 840 C CA . LEU A 1 104 ? -4.582 10.342 1.129 1.00 90.38 104 LEU A CA 1
ATOM 841 C C . LEU A 1 104 ? -3.333 9.493 1.347 1.00 90.38 104 LEU A C 1
ATOM 843 O O . LEU A 1 104 ? -2.266 10.029 1.621 1.00 90.38 104 LEU A O 1
ATOM 847 N N . VAL A 1 105 ? -3.478 8.174 1.267 1.00 92.06 105 VAL A N 1
ATOM 848 C CA . VAL A 1 105 ? -2.336 7.256 1.251 1.00 92.06 105 VAL A CA 1
ATOM 849 C C . VAL A 1 105 ? -2.029 6.939 -0.203 1.00 92.06 105 VAL A C 1
ATOM 851 O O . VAL A 1 105 ? -2.871 6.354 -0.893 1.00 92.06 105 VAL A O 1
ATOM 854 N N . VAL A 1 106 ? -0.841 7.335 -0.645 1.00 92.00 106 VAL A N 1
ATOM 855 C CA . VAL A 1 106 ? -0.334 7.109 -1.999 1.00 92.00 106 VAL A CA 1
ATOM 856 C C . VAL A 1 106 ? 0.656 5.959 -1.939 1.00 92.00 106 VAL A C 1
ATOM 858 O O . VAL A 1 106 ? 1.588 5.973 -1.132 1.00 92.00 106 VAL A O 1
ATOM 861 N N . ILE A 1 107 ? 0.427 4.923 -2.746 1.00 94.12 107 ILE A N 1
ATOM 862 C CA . ILE A 1 107 ? 1.295 3.744 -2.802 1.00 94.12 107 ILE A CA 1
ATOM 863 C C . ILE A 1 107 ? 1.638 3.459 -4.263 1.00 94.12 107 ILE A C 1
ATOM 865 O O . ILE A 1 107 ? 0.831 2.840 -4.967 1.00 94.12 107 ILE A O 1
ATOM 869 N N . PRO A 1 108 ? 2.817 3.893 -4.726 1.00 92.44 108 PRO A N 1
ATOM 870 C CA . PRO A 1 108 ? 3.283 3.589 -6.065 1.00 92.44 108 PRO A CA 1
ATOM 871 C C . PRO A 1 108 ? 3.891 2.180 -6.117 1.00 92.44 108 PRO A C 1
ATOM 873 O O . PRO A 1 108 ? 4.345 1.644 -5.104 1.00 92.44 108 PRO A O 1
ATOM 876 N N . ALA A 1 109 ? 3.922 1.565 -7.299 1.00 91.06 109 ALA A N 1
ATOM 877 C CA . ALA A 1 109 ? 4.677 0.344 -7.557 1.00 91.06 109 ALA A CA 1
ATOM 878 C C . ALA A 1 109 ? 5.122 0.249 -9.019 1.00 91.06 109 ALA A C 1
ATOM 880 O O . ALA A 1 109 ? 4.361 0.580 -9.933 1.00 91.06 109 ALA A O 1
ATOM 881 N N . VAL A 1 110 ? 6.336 -0.268 -9.240 1.00 88.25 110 VAL A N 1
ATOM 882 C CA . VAL A 1 110 ? 6.888 -0.498 -10.583 1.00 88.25 110 VAL A CA 1
ATOM 883 C C . VAL A 1 110 ? 7.424 -1.913 -10.742 1.00 88.25 110 VAL A C 1
ATOM 885 O O . VAL A 1 110 ? 8.186 -2.408 -9.914 1.00 88.25 110 VAL A O 1
ATOM 888 N N . LEU A 1 111 ? 7.062 -2.558 -11.854 1.00 88.50 111 LEU A N 1
ATOM 889 C CA . LEU A 1 111 ? 7.605 -3.853 -12.261 1.00 88.50 111 LEU A CA 1
ATOM 890 C C . LEU A 1 111 ? 7.713 -3.971 -13.782 1.00 88.50 111 LEU A C 1
ATOM 892 O O . LEU A 1 111 ? 6.951 -3.376 -14.539 1.00 88.50 111 LEU A O 1
ATOM 896 N N . LYS A 1 112 ? 8.642 -4.813 -14.242 1.00 88.06 112 LYS A N 1
ATOM 897 C CA . LYS A 1 112 ? 8.765 -5.174 -15.665 1.00 88.06 112 LYS A CA 1
ATOM 898 C C . LYS A 1 112 ? 7.657 -6.115 -16.133 1.00 88.06 112 LYS A C 1
ATOM 900 O O . LYS A 1 112 ? 7.299 -6.088 -17.303 1.00 88.06 112 LYS A O 1
ATOM 905 N N . ASP A 1 113 ? 7.135 -6.953 -15.240 1.00 91.25 113 ASP A N 1
ATOM 906 C CA . ASP A 1 113 ? 6.027 -7.856 -15.539 1.00 91.25 113 ASP A CA 1
ATOM 907 C C . ASP A 1 113 ? 4.702 -7.219 -15.095 1.00 91.25 113 ASP A C 1
ATOM 909 O O . ASP A 1 113 ? 4.456 -7.018 -13.902 1.00 91.25 113 ASP A O 1
ATOM 913 N N . LYS A 1 114 ? 3.837 -6.900 -16.067 1.00 89.50 114 LYS A N 1
ATOM 914 C CA . LYS A 1 114 ? 2.516 -6.313 -15.807 1.00 89.50 114 LYS A CA 1
ATOM 915 C C . LYS A 1 114 ? 1.605 -7.254 -15.010 1.00 89.50 114 LYS A C 1
ATOM 917 O O . LYS A 1 114 ? 0.795 -6.771 -14.221 1.00 89.50 114 LYS A O 1
ATOM 922 N N . ALA A 1 115 ? 1.687 -8.568 -15.207 1.00 91.69 115 ALA A N 1
ATOM 923 C CA . ALA A 1 115 ? 0.852 -9.519 -14.480 1.00 91.69 115 ALA A CA 1
ATOM 924 C C . ALA A 1 115 ? 1.252 -9.575 -13.001 1.00 91.69 115 ALA A C 1
ATOM 926 O O . ALA A 1 115 ? 0.381 -9.493 -12.137 1.00 91.69 115 ALA A O 1
ATOM 927 N N . GLU A 1 116 ? 2.556 -9.613 -12.708 1.00 93.62 116 GLU A N 1
ATOM 928 C CA . GLU A 1 116 ? 3.044 -9.547 -11.323 1.00 93.62 116 GLU A CA 1
ATOM 929 C C . GLU A 1 116 ? 2.696 -8.217 -10.643 1.00 93.62 116 GLU A C 1
ATOM 931 O O . GLU A 1 116 ? 2.377 -8.198 -9.453 1.00 93.62 116 GLU A O 1
ATOM 936 N N . LEU A 1 117 ? 2.718 -7.107 -11.390 1.00 91.75 117 LEU A N 1
ATOM 937 C CA . LEU A 1 117 ? 2.315 -5.796 -10.876 1.00 91.75 117 LEU A CA 1
ATOM 938 C C . LEU A 1 117 ? 0.844 -5.763 -10.482 1.00 91.75 117 LEU A C 1
ATOM 940 O O . LEU A 1 117 ? 0.505 -5.322 -9.386 1.00 91.75 117 LEU A O 1
ATOM 944 N N . ASN A 1 118 ? -0.024 -6.273 -11.354 1.00 92.00 118 ASN A N 1
ATOM 945 C CA . ASN A 1 118 ? -1.453 -6.354 -11.077 1.00 92.00 118 ASN A CA 1
ATOM 946 C C . ASN A 1 118 ? -1.757 -7.273 -9.891 1.00 92.00 118 ASN A C 1
ATOM 948 O O . ASN A 1 118 ? -2.580 -6.922 -9.048 1.00 92.00 118 ASN A O 1
ATOM 952 N N . ASP A 1 119 ? -1.085 -8.422 -9.800 1.00 93.69 119 ASP A N 1
ATOM 953 C CA . ASP A 1 119 ? -1.247 -9.350 -8.679 1.00 93.69 119 ASP A CA 1
ATOM 954 C C . ASP A 1 119 ? -0.842 -8.696 -7.349 1.00 93.69 119 ASP A C 1
ATOM 956 O O . ASP A 1 119 ? -1.615 -8.677 -6.386 1.00 93.69 119 ASP A O 1
ATOM 960 N N . TYR A 1 120 ? 0.324 -8.047 -7.317 1.00 95.25 120 TYR A N 1
ATOM 961 C CA . TYR A 1 120 ? 0.783 -7.320 -6.138 1.00 95.25 120 TYR A CA 1
ATOM 962 C C . TYR A 1 120 ? -0.194 -6.210 -5.724 1.00 95.25 120 TYR A C 1
ATOM 964 O O . TYR A 1 120 ? -0.617 -6.164 -4.566 1.00 95.25 120 TYR A O 1
ATOM 972 N N . MET A 1 121 ? -0.594 -5.345 -6.661 1.00 93.75 121 MET A N 1
ATOM 973 C CA . MET A 1 121 ? -1.406 -4.164 -6.353 1.00 93.75 121 MET A CA 1
ATOM 974 C C . MET A 1 121 ? -2.856 -4.515 -6.014 1.00 93.75 121 MET A C 1
ATOM 976 O O . MET A 1 121 ? -3.405 -4.020 -5.027 1.00 93.75 121 MET A O 1
ATOM 980 N N . PHE A 1 122 ? -3.491 -5.390 -6.792 1.00 93.06 122 PHE A N 1
ATOM 981 C CA . PHE A 1 122 ? -4.934 -5.606 -6.697 1.00 93.06 122 PHE A CA 1
ATOM 982 C C . PHE A 1 122 ? -5.337 -6.873 -5.941 1.00 93.06 122 PHE A C 1
ATOM 984 O O . PHE A 1 122 ? -6.417 -6.871 -5.350 1.00 93.06 122 PHE A O 1
ATOM 991 N N . ASN A 1 123 ? -4.494 -7.911 -5.885 1.00 93.44 123 ASN A N 1
ATOM 992 C CA . ASN A 1 123 ? -4.807 -9.123 -5.116 1.00 93.44 123 ASN A CA 1
ATOM 993 C C . ASN A 1 123 ? -4.226 -9.077 -3.702 1.00 93.44 123 ASN A C 1
ATOM 995 O O . ASN A 1 123 ? -4.865 -9.560 -2.764 1.00 93.44 123 ASN A O 1
ATOM 999 N N . HIS A 1 124 ? -3.044 -8.486 -3.522 1.00 96.75 124 HIS A N 1
ATOM 1000 C CA . HIS A 1 124 ? -2.376 -8.452 -2.221 1.00 96.75 124 HIS A CA 1
ATOM 1001 C C . HIS A 1 124 ? -2.538 -7.110 -1.503 1.00 96.75 124 HIS A C 1
ATOM 1003 O O . HIS A 1 124 ? -3.134 -7.073 -0.424 1.00 96.75 124 HIS A O 1
ATOM 1009 N N . LEU A 1 125 ? -2.078 -6.008 -2.096 1.00 96.12 125 LEU A N 1
ATOM 1010 C CA . LEU A 1 125 ? -2.096 -4.697 -1.446 1.00 96.12 125 LEU A CA 1
ATOM 1011 C C . LEU A 1 125 ? -3.522 -4.182 -1.217 1.00 96.12 125 LEU A C 1
ATOM 1013 O O . LEU A 1 125 ? -3.872 -3.831 -0.092 1.00 96.12 125 LEU A O 1
ATOM 1017 N N . LYS A 1 126 ? -4.383 -4.204 -2.240 1.00 94.81 126 LYS A N 1
ATOM 1018 C CA . LYS A 1 126 ? -5.797 -3.824 -2.092 1.00 94.81 126 LYS A CA 1
ATOM 1019 C C . LYS A 1 126 ? -6.524 -4.656 -1.031 1.00 94.81 126 LYS A C 1
ATOM 1021 O O . LYS A 1 126 ? -7.271 -4.097 -0.233 1.00 94.81 126 LYS A O 1
ATOM 1026 N N . THR A 1 127 ? -6.285 -5.967 -0.988 1.00 95.81 127 THR A N 1
ATOM 1027 C CA . THR A 1 127 ? -6.868 -6.856 0.032 1.00 95.81 127 THR A CA 1
ATOM 1028 C C . THR A 1 127 ? -6.412 -6.471 1.436 1.00 95.81 127 THR A C 1
ATOM 1030 O O . THR A 1 127 ? -7.231 -6.424 2.351 1.00 95.81 127 THR A O 1
ATOM 1033 N N . LEU A 1 128 ? -5.127 -6.145 1.612 1.00 96.69 128 LEU A N 1
ATOM 1034 C CA . LEU A 1 128 ? -4.607 -5.651 2.885 1.00 96.69 128 LEU A CA 1
ATOM 1035 C C . LEU A 1 128 ? -5.272 -4.324 3.285 1.00 96.69 128 LEU A C 1
ATOM 1037 O O . LEU A 1 128 ? -5.727 -4.194 4.416 1.00 96.69 128 LEU A O 1
ATOM 1041 N N . LEU A 1 129 ? -5.378 -3.363 2.364 1.00 95.62 129 LEU A N 1
ATOM 1042 C CA . LEU A 1 129 ? -6.009 -2.062 2.618 1.00 95.62 129 LEU A CA 1
ATOM 1043 C C . LEU A 1 129 ? -7.471 -2.210 3.060 1.00 95.62 129 LEU A C 1
ATOM 1045 O O . LEU A 1 129 ? -7.887 -1.595 4.040 1.00 95.62 129 LEU A O 1
ATOM 1049 N N . ILE A 1 130 ? -8.231 -3.068 2.380 1.00 94.31 130 ILE A N 1
ATOM 1050 C CA . ILE A 1 130 ? -9.619 -3.377 2.740 1.00 94.31 130 ILE A CA 1
ATOM 1051 C C . ILE A 1 130 ? -9.694 -4.042 4.118 1.00 94.31 130 ILE A C 1
ATOM 1053 O O . ILE A 1 130 ? -10.535 -3.672 4.932 1.00 94.31 130 ILE A O 1
ATOM 1057 N N . ALA A 1 131 ? -8.803 -4.988 4.423 1.00 94.50 131 ALA A N 1
ATOM 1058 C CA . ALA A 1 131 ? -8.783 -5.633 5.734 1.00 94.50 131 ALA A CA 1
ATOM 1059 C C . ALA A 1 131 ? -8.474 -4.642 6.871 1.00 94.50 131 ALA A C 1
ATOM 1061 O O . ALA A 1 131 ? -9.021 -4.775 7.964 1.00 94.50 131 ALA A O 1
ATOM 1062 N N . LEU A 1 132 ? -7.614 -3.651 6.619 1.00 93.88 132 LEU A N 1
ATOM 1063 C CA . LEU A 1 132 ? -7.203 -2.654 7.609 1.00 93.88 132 LEU A CA 1
ATOM 1064 C C . LEU A 1 132 ? -8.241 -1.555 7.843 1.00 93.88 132 LEU A C 1
ATOM 1066 O O . LEU A 1 132 ? -8.394 -1.099 8.975 1.00 93.88 132 LEU A O 1
ATOM 1070 N N . PHE A 1 133 ? -8.923 -1.109 6.789 1.00 92.38 133 PHE A N 1
ATOM 1071 C CA . PHE A 1 133 ? -9.745 0.107 6.825 1.00 92.38 133 PHE A CA 1
ATOM 1072 C C . PHE A 1 133 ? -11.213 -0.123 6.423 1.00 92.38 133 PHE A C 1
ATOM 1074 O O . PHE A 1 133 ? -12.015 0.810 6.446 1.00 92.38 133 PHE A O 1
ATOM 1081 N N . GLY A 1 134 ? -11.581 -1.363 6.096 1.00 90.06 134 GLY A N 1
ATOM 1082 C CA . GLY A 1 134 ? -12.918 -1.771 5.672 1.00 90.06 134 GLY A CA 1
ATOM 1083 C C . GLY A 1 134 ? -13.192 -1.562 4.179 1.00 90.06 134 GLY A C 1
ATOM 1084 O O . GLY A 1 134 ? -12.451 -0.890 3.465 1.00 90.06 134 GLY A O 1
ATOM 1085 N N . ASP A 1 135 ? -14.312 -2.111 3.704 1.00 85.75 135 ASP A N 1
ATOM 1086 C CA . ASP A 1 135 ? -14.713 -2.077 2.285 1.00 85.75 135 ASP A CA 1
ATOM 1087 C C . ASP A 1 135 ? -15.147 -0.688 1.784 1.00 85.75 135 ASP A C 1
ATOM 1089 O O . ASP A 1 135 ? -15.247 -0.453 0.581 1.00 85.75 135 ASP A O 1
ATOM 1093 N N . ASN A 1 136 ? -15.416 0.250 2.696 1.00 81.00 136 ASN A N 1
ATOM 1094 C CA . ASN A 1 136 ? -15.936 1.581 2.363 1.00 81.00 136 ASN A CA 1
ATOM 1095 C C . ASN A 1 136 ? -14.849 2.578 1.922 1.00 81.00 136 ASN A C 1
ATOM 1097 O O . ASN A 1 136 ? -15.157 3.747 1.668 1.00 81.00 136 ASN A O 1
ATOM 1101 N N . ILE A 1 137 ? -13.587 2.151 1.839 1.00 85.06 137 ILE A N 1
ATOM 1102 C CA . ILE A 1 137 ? -12.489 3.007 1.388 1.00 85.06 137 ILE A CA 1
ATOM 1103 C C . ILE A 1 137 ? -12.565 3.275 -0.113 1.00 85.06 137 ILE A C 1
ATOM 1105 O O . ILE A 1 137 ? -12.870 2.398 -0.922 1.00 85.06 137 ILE A O 1
ATOM 1109 N N . LYS A 1 138 ? -12.239 4.508 -0.507 1.00 85.88 138 LYS A N 1
ATOM 1110 C CA . LYS A 1 138 ? -12.143 4.864 -1.921 1.00 85.88 138 LYS A CA 1
ATOM 1111 C C . LYS A 1 138 ? -10.703 4.683 -2.388 1.00 85.88 138 LYS A C 1
ATOM 1113 O O . LYS A 1 138 ? -9.833 5.458 -2.001 1.00 85.88 138 LYS A O 1
ATOM 1118 N N . ILE A 1 139 ? -10.488 3.698 -3.253 1.00 86.56 139 ILE A N 1
ATOM 1119 C CA . ILE A 1 139 ? -9.206 3.442 -3.914 1.00 86.56 139 ILE A CA 1
ATOM 1120 C C . ILE A 1 139 ? -9.348 3.843 -5.381 1.00 86.56 139 ILE A C 1
ATOM 1122 O O . ILE A 1 139 ? -10.199 3.295 -6.081 1.00 86.56 139 ILE A O 1
ATOM 1126 N N . ASN A 1 140 ? -8.528 4.786 -5.836 1.00 86.56 140 ASN A N 1
ATOM 1127 C CA . ASN A 1 140 ? -8.322 5.033 -7.264 1.00 86.56 140 ASN A CA 1
ATOM 1128 C C . ASN A 1 140 ? -6.974 4.443 -7.672 1.00 86.56 140 ASN A C 1
ATOM 1130 O O . ASN A 1 140 ? -6.084 4.332 -6.829 1.00 86.56 140 ASN A O 1
AT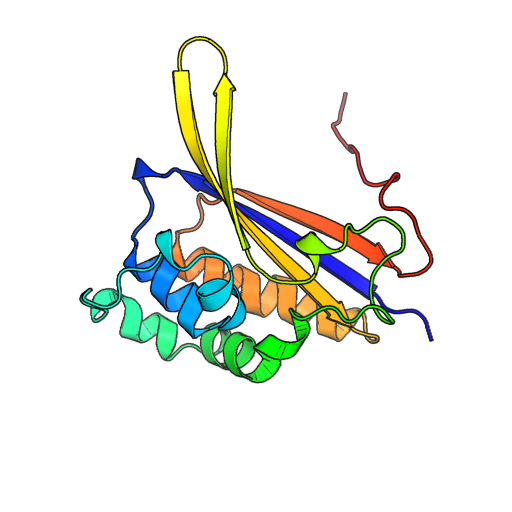OM 1134 N N . SER A 1 141 ? -6.825 4.094 -8.945 1.00 85.62 141 SER A N 1
ATOM 1135 C CA . SER A 1 141 ? -5.551 3.643 -9.492 1.00 85.62 141 SER A CA 1
ATOM 1136 C C . SER A 1 141 ? -5.175 4.421 -10.740 1.00 85.62 141 SER A C 1
ATOM 1138 O O . SER A 1 141 ? -6.040 4.679 -11.579 1.00 85.62 141 SER A O 1
ATOM 1140 N N . PHE A 1 142 ? -3.890 4.723 -10.878 1.00 85.31 142 PHE A N 1
ATOM 1141 C CA . PHE A 1 142 ? -3.307 5.307 -12.081 1.00 85.31 142 PHE A CA 1
ATOM 1142 C C . PHE A 1 142 ? -2.334 4.297 -12.679 1.00 85.31 142 PHE A C 1
ATOM 1144 O O . PHE A 1 142 ? -1.489 3.773 -11.960 1.00 85.31 142 PHE A O 1
ATOM 1151 N N . GLU A 1 143 ? -2.482 3.979 -13.967 1.00 85.19 143 GLU A N 1
ATOM 1152 C CA . GLU A 1 143 ? -1.573 3.076 -14.680 1.00 85.19 143 GLU A CA 1
ATOM 1153 C C . GLU A 1 143 ? -0.723 3.868 -15.668 1.00 85.19 143 GLU A C 1
ATOM 1155 O O . GLU A 1 143 ? -1.209 4.781 -16.334 1.00 85.19 143 GLU A O 1
ATOM 1160 N N . GLY A 1 144 ? 0.535 3.469 -15.815 1.00 80.62 144 GLY A N 1
ATOM 1161 C CA . GLY A 1 144 ? 1.448 4.087 -16.762 1.00 80.62 144 GLY A CA 1
ATOM 1162 C C . GLY A 1 144 ? 2.584 3.162 -17.168 1.00 80.62 144 GLY A C 1
ATOM 1163 O O . GLY A 1 144 ? 2.710 2.022 -16.707 1.00 80.62 144 GLY A O 1
ATOM 1164 N N . THR A 1 145 ? 3.434 3.671 -18.050 1.00 78.56 145 THR A N 1
ATOM 1165 C CA . THR A 1 145 ? 4.738 3.074 -18.340 1.00 78.56 145 THR A CA 1
ATOM 1166 C C . THR A 1 145 ? 5.804 4.153 -18.283 1.00 78.56 145 THR A C 1
ATOM 1168 O O . THR A 1 145 ? 5.490 5.342 -18.352 1.00 78.56 145 THR A O 1
ATOM 1171 N N . ASN A 1 146 ? 7.071 3.756 -18.216 1.00 75.38 146 ASN A N 1
ATOM 1172 C CA . ASN A 1 146 ? 8.178 4.705 -18.308 1.00 75.38 146 ASN A CA 1
ATOM 1173 C C . ASN A 1 146 ? 8.309 5.421 -19.662 1.00 75.38 146 ASN A C 1
ATOM 1175 O O . ASN A 1 146 ? 9.130 6.322 -19.789 1.00 75.38 146 ASN A O 1
ATOM 1179 N N . GLU A 1 147 ? 7.484 5.069 -20.647 1.00 69.75 147 GLU A N 1
ATOM 1180 C CA . GLU A 1 147 ? 7.447 5.687 -21.974 1.00 69.75 147 GLU A CA 1
ATOM 1181 C C . GLU A 1 147 ? 6.169 6.519 -22.205 1.00 69.75 147 GLU A C 1
ATOM 1183 O O . GLU A 1 147 ? 6.049 7.182 -23.234 1.00 69.75 147 GLU A O 1
ATOM 1188 N N . THR A 1 148 ? 5.199 6.498 -21.280 1.00 61.31 148 THR A N 1
ATOM 1189 C CA . THR A 1 148 ? 3.890 7.158 -21.452 1.00 61.31 148 THR A CA 1
ATOM 1190 C C . THR A 1 148 ? 3.655 8.231 -20.376 1.00 61.31 148 THR A C 1
ATOM 1192 O O . THR A 1 148 ? 3.722 7.922 -19.183 1.00 61.31 148 THR A O 1
ATOM 1195 N N . PRO A 1 149 ? 3.346 9.489 -20.745 1.00 57.31 149 PRO A N 1
ATOM 1196 C CA . PRO A 1 149 ? 2.791 10.478 -19.815 1.00 57.31 149 PRO A CA 1
ATOM 1197 C C . PRO A 1 149 ? 1.416 10.021 -19.290 1.00 57.31 149 PRO A C 1
ATOM 1199 O O . PRO A 1 149 ? 0.650 9.440 -20.053 1.00 57.31 149 PRO A O 1
ATOM 1202 N N . ILE A 1 150 ? 1.065 10.290 -18.024 1.00 55.44 150 ILE A N 1
ATOM 1203 C CA . ILE A 1 150 ? -0.215 9.861 -17.401 1.00 55.44 150 ILE A CA 1
ATOM 1204 C C . ILE A 1 150 ? -1.478 10.526 -18.005 1.00 55.44 150 ILE A C 1
ATOM 1206 O O . ILE A 1 150 ? -2.597 10.255 -17.572 1.00 55.44 150 ILE A O 1
ATOM 1210 N N . GLU A 1 151 ? -1.357 11.361 -19.039 1.00 46.16 151 GLU A N 1
ATOM 1211 C CA . GLU A 1 151 ? -2.441 12.233 -19.523 1.00 46.16 151 GLU A CA 1
ATOM 1212 C C . GLU A 1 151 ? -3.652 11.550 -20.209 1.00 46.16 151 GLU A C 1
ATOM 1214 O O . GLU A 1 151 ? -4.536 12.259 -20.676 1.00 46.16 151 GLU A O 1
ATOM 1219 N N . ASP A 1 152 ? -3.796 10.218 -20.193 1.00 39.84 152 ASP A N 1
ATOM 1220 C CA . ASP A 1 152 ? -4.910 9.513 -20.869 1.00 39.84 152 ASP A CA 1
ATOM 1221 C C . ASP A 1 152 ? -5.890 8.737 -19.954 1.00 39.84 152 ASP A C 1
ATOM 1223 O O . ASP A 1 152 ? -6.723 7.973 -20.443 1.00 39.84 152 ASP A O 1
ATOM 1227 N N . LEU A 1 153 ? -5.879 8.940 -18.628 1.00 44.25 153 LEU A N 1
ATOM 1228 C CA . LEU A 1 153 ? -6.824 8.265 -17.706 1.00 44.25 153 LEU A CA 1
ATOM 1229 C C . LEU A 1 153 ? -7.793 9.199 -16.959 1.00 44.25 153 LEU A C 1
ATOM 1231 O O . LEU A 1 153 ? -8.320 8.850 -15.899 1.00 44.25 153 LEU A O 1
ATOM 1235 N N . VAL A 1 154 ? -8.125 10.358 -17.535 1.00 37.03 154 VAL A N 1
ATOM 1236 C CA . VAL A 1 154 ? -9.264 11.169 -17.069 1.00 37.03 154 VAL A CA 1
ATOM 1237 C C . VAL A 1 154 ? -10.533 10.798 -17.846 1.00 37.03 154 VAL A C 1
ATOM 1239 O O . VAL A 1 154 ? -10.893 11.418 -18.838 1.00 37.03 154 VAL A O 1
ATOM 1242 N N . GLY A 1 155 ? -11.258 9.809 -17.315 1.00 36.41 155 GLY A N 1
ATOM 1243 C CA . GLY A 1 155 ? -12.722 9.788 -17.354 1.00 36.41 155 GLY A CA 1
ATOM 1244 C C . GLY A 1 155 ? -13.409 9.013 -18.482 1.00 36.41 155 GLY A C 1
ATOM 1245 O O . GLY A 1 155 ? -13.895 9.600 -19.439 1.00 36.41 155 GLY A O 1
ATOM 1246 N N . THR A 1 156 ? -13.727 7.739 -18.236 1.00 30.78 156 THR A N 1
ATOM 1247 C CA . THR A 1 156 ? -15.071 7.247 -18.588 1.00 30.78 156 THR A CA 1
ATOM 1248 C C . THR A 1 156 ? -16.037 7.638 -17.468 1.00 30.78 156 THR A C 1
ATOM 1250 O O . THR A 1 156 ? -16.451 6.807 -16.659 1.00 30.78 156 THR A O 1
ATOM 1253 N N . MET A 1 157 ? -16.369 8.929 -17.380 1.00 30.16 157 MET A N 1
ATOM 1254 C CA . MET A 1 157 ? -17.662 9.327 -16.826 1.00 30.16 157 MET A CA 1
ATOM 1255 C C . MET A 1 157 ? -18.644 9.291 -17.990 1.00 30.16 157 MET A C 1
ATOM 1257 O O . MET A 1 157 ? -18.556 10.102 -18.907 1.00 30.16 157 MET A O 1
ATOM 1261 N N . ASN A 1 158 ? -19.544 8.309 -17.955 1.00 28.19 158 ASN A N 1
ATOM 1262 C CA . ASN A 1 158 ? -20.731 8.295 -18.800 1.00 28.19 158 ASN A CA 1
ATOM 1263 C C . ASN A 1 158 ? -21.449 9.648 -18.673 1.00 28.19 158 ASN A C 1
ATOM 1265 O O . ASN A 1 158 ? -21.760 10.069 -17.554 1.00 28.19 158 ASN A O 1
ATOM 1269 N N . ILE A 1 159 ? -21.699 10.294 -19.813 1.00 33.84 159 ILE A N 1
ATOM 1270 C CA . ILE A 1 159 ? -22.775 11.279 -19.975 1.00 33.84 159 ILE A CA 1
ATOM 1271 C C . ILE A 1 159 ? -24.002 10.513 -20.460 1.00 33.84 159 ILE A C 1
ATOM 1273 O O . ILE A 1 159 ? -23.829 9.678 -21.377 1.00 33.84 159 ILE A O 1
#

Foldseek 3Di:
DKKKKKKKKKKAFPVQADLLLQQLVCQLQVVQCVAEVVSHDPPDDNVVCVVLCVDPLSVLSSVPNCQQQADPVFDAPQDDPVLRHWYKDFDFDDPDPDTGTIIITMGMGMDPDPVVVCCNVPVRVVVSNCSSRNPPIDMDMQIDISVDHSPPPPDPPDD

pLDDT: mean 82.53, std 15.38, range [28.19, 97.62]

Radius of gyration: 15.91 Å; chains: 1; bounding box: 38×38×44 Å